Protein AF-A0A942NZF0-F1 (afdb_monomer)

Foldseek 3Di:
DVVVVVVVVVVVVLVVVVVLVVLVCVFCVPPQAADWDADPAQRIWGDNDPQAIEREHEDEQEQDDDPPPPPPDLDAREDDLVSVQVVQQVVLVCLVVNCVVPHPFYEYEYEYDYPDPRYHYDYDPCQQVDAHDNSRHPWYWYQDPPVSHIHTHDHD

Nearest PDB structures (foldseek):
  8em1-assembly1_A  TM=4.429E-01  e=8.516E-01  Kinneretia aquatilis
  8em1-assembly1_B  TM=4.506E-01  e=2.828E+00  Kinneretia aquatilis

pLDDT: mean 84.76, std 13.8, range [47.09, 97.56]

Radius of gyration: 16.63 Å; Cα contacts (8 Å, |Δi|>4): 238; chains: 1; bounding box: 39×48×47 Å

Solvent-accessible surface area (backbone atoms only — not comparable to full-atom values): 8964 Å² total; per-residue (Å²): 117,70,68,61,53,54,54,50,53,52,52,50,49,52,50,51,52,49,52,51,50,52,50,47,56,72,58,37,81,85,58,79,68,52,56,76,45,80,43,95,50,31,47,29,35,35,37,59,52,99,84,42,30,37,25,38,33,76,45,79,46,65,58,76,82,74,65,89,88,60,81,86,56,87,50,64,43,67,66,48,72,66,62,54,42,52,54,35,51,66,51,29,79,46,46,72,58,36,46,73,72,60,46,74,39,39,32,39,38,39,33,53,44,54,82,46,99,66,48,44,79,41,73,57,94,60,55,48,72,42,77,40,75,57,48,90,34,80,41,44,34,41,36,33,69,86,80,71,45,61,41,64,49,38,78,102

Secondary structure (DSSP, 8-state):
-HHHHHHHHHHHHHHHHHHHHHHHHHH-TTSPP-EEEE-SSSSEEEE-SSS-EEEEEEEEEE-PPPPGGGTTS--EEE--HHHHHHHHHHHHTTHHHHGGG--SEEEEEEEEE-SSTT-EEE--TTGGG--B--TT-SEEEEEETTTTEEEEEPB-

Mean predicted aligned error: 6.92 Å

Structure (mmCIF, N/CA/C/O backbone):
data_AF-A0A942NZF0-F1
#
_entry.id   AF-A0A942NZF0-F1
#
loop_
_atom_site.group_PDB
_atom_site.id
_atom_site.type_symbol
_atom_site.label_atom_id
_atom_site.label_alt_id
_atom_site.label_comp_id
_atom_site.label_asym_id
_atom_site.label_entity_id
_atom_site.label_seq_id
_atom_site.pdbx_PDB_ins_code
_atom_site.Cartn_x
_atom_site.Cartn_y
_atom_site.Cartn_z
_atom_site.occupancy
_atom_site.B_iso_or_equiv
_atom_site.auth_seq_id
_atom_site.auth_comp_id
_atom_site.auth_asym_id
_atom_site.auth_atom_id
_atom_site.pdbx_PDB_model_num
ATOM 1 N N . MET A 1 1 ? -3.465 34.510 -7.251 1.00 62.28 1 MET A N 1
ATOM 2 C CA . MET A 1 1 ? -3.028 33.482 -8.223 1.00 62.28 1 MET A CA 1
ATOM 3 C C . MET A 1 1 ? -2.432 32.238 -7.555 1.00 62.28 1 MET A C 1
ATOM 5 O O . MET A 1 1 ? -2.931 31.162 -7.834 1.00 62.28 1 MET A O 1
ATOM 9 N N . ALA A 1 2 ? -1.466 32.339 -6.629 1.00 66.12 2 ALA A N 1
ATOM 10 C CA . ALA A 1 2 ? -0.847 31.154 -5.999 1.00 66.12 2 ALA A CA 1
ATOM 11 C C . ALA A 1 2 ? -1.806 30.265 -5.167 1.00 66.12 2 ALA A C 1
ATOM 13 O O . ALA A 1 2 ? -1.732 29.046 -5.251 1.00 66.12 2 ALA A O 1
ATOM 14 N N . ILE A 1 3 ? -2.741 30.854 -4.409 1.00 70.56 3 ILE A N 1
ATOM 15 C CA . ILE A 1 3 ? -3.670 30.105 -3.530 1.00 70.56 3 ILE A CA 1
ATOM 16 C C . ILE A 1 3 ? -4.578 29.148 -4.322 1.00 70.56 3 ILE A C 1
ATOM 18 O O . ILE A 1 3 ? -4.786 28.010 -3.914 1.00 70.56 3 ILE A O 1
ATOM 22 N N . ILE A 1 4 ? -5.077 29.588 -5.481 1.00 74.81 4 ILE A N 1
ATOM 23 C CA . ILE A 1 4 ? -5.955 28.777 -6.340 1.00 74.81 4 ILE A CA 1
ATOM 24 C C . ILE A 1 4 ? -5.185 27.577 -6.907 1.00 74.81 4 ILE A C 1
ATOM 26 O O . ILE A 1 4 ? -5.712 26.471 -6.948 1.00 74.81 4 ILE A O 1
ATOM 30 N N . TYR A 1 5 ? -3.922 27.781 -7.291 1.00 66.62 5 TYR A N 1
ATOM 31 C CA . TYR A 1 5 ? -3.073 26.721 -7.828 1.00 66.62 5 TYR A CA 1
ATOM 32 C C . TYR A 1 5 ? -2.777 25.629 -6.789 1.00 66.62 5 TYR A C 1
ATOM 34 O O . TYR A 1 5 ? -2.944 24.449 -7.085 1.00 66.62 5 TYR A O 1
ATOM 42 N N . TYR A 1 6 ? -2.419 26.006 -5.555 1.00 70.44 6 TYR A N 1
ATOM 43 C CA . TYR A 1 6 ? -2.203 25.032 -4.478 1.00 70.44 6 TYR A CA 1
ATOM 44 C C . TYR A 1 6 ? -3.472 24.241 -4.143 1.00 70.44 6 TYR A C 1
ATOM 46 O O . TYR A 1 6 ? -3.416 23.018 -4.053 1.00 70.44 6 TYR A O 1
ATOM 54 N N . SER A 1 7 ? -4.622 24.916 -4.040 1.00 76.31 7 SER A N 1
ATOM 55 C CA . SER A 1 7 ? -5.910 24.258 -3.785 1.00 76.31 7 SER A CA 1
ATOM 56 C C . SER A 1 7 ? -6.296 23.273 -4.898 1.00 76.31 7 SER A C 1
ATOM 58 O O . SER A 1 7 ? -6.805 22.186 -4.613 1.00 76.31 7 SER A O 1
ATOM 60 N N . LEU A 1 8 ? -6.015 23.612 -6.161 1.00 78.38 8 LEU A N 1
ATOM 61 C CA . LEU A 1 8 ? -6.260 22.730 -7.301 1.00 78.38 8 LEU A CA 1
ATOM 62 C C . LEU A 1 8 ? -5.366 21.482 -7.259 1.00 78.38 8 LEU A C 1
ATOM 64 O O . LEU A 1 8 ? -5.867 20.371 -7.426 1.00 78.38 8 LEU A O 1
ATOM 68 N N . LEU A 1 9 ? -4.067 21.653 -6.993 1.00 75.62 9 LEU A N 1
ATOM 69 C CA . LEU A 1 9 ? -3.120 20.539 -6.885 1.00 75.62 9 LEU A CA 1
ATOM 70 C C . LEU A 1 9 ? -3.455 19.596 -5.726 1.00 75.62 9 LEU A C 1
ATOM 72 O O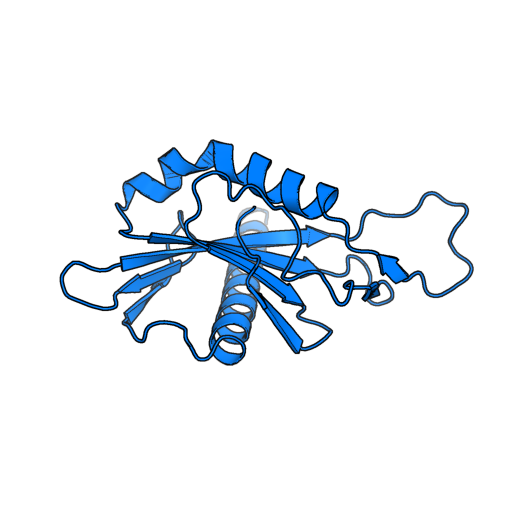 . LEU A 1 9 ? -3.377 18.379 -5.874 1.00 75.62 9 LEU A O 1
ATOM 76 N N . GLU A 1 10 ? -3.852 20.142 -4.579 1.00 78.12 10 GLU A N 1
ATOM 77 C CA . GLU A 1 10 ? -4.249 19.349 -3.414 1.00 78.12 10 GLU A CA 1
ATOM 78 C C . GLU A 1 10 ? -5.540 18.563 -3.682 1.00 78.12 10 GLU A C 1
ATOM 80 O O . GLU A 1 10 ? -5.636 17.379 -3.358 1.00 78.12 10 GLU A O 1
ATOM 85 N N . THR A 1 11 ? -6.500 19.182 -4.373 1.00 81.94 11 THR A N 1
ATOM 86 C CA . THR A 1 11 ? -7.723 18.503 -4.824 1.00 81.94 11 THR A CA 1
ATOM 87 C C . THR A 1 11 ? -7.398 17.360 -5.783 1.00 81.94 11 THR A C 1
ATOM 89 O O . THR A 1 11 ? -7.922 16.258 -5.627 1.00 81.94 11 THR A O 1
ATOM 92 N N . GLN A 1 12 ? -6.506 17.592 -6.751 1.00 83.38 12 GLN A N 1
ATOM 93 C CA . GLN A 1 12 ? -6.081 16.561 -7.692 1.00 83.38 12 GLN A CA 1
ATOM 94 C C . GLN A 1 12 ? -5.398 15.395 -6.969 1.00 83.38 12 GLN A C 1
ATOM 96 O O . GLN A 1 12 ? -5.758 14.241 -7.194 1.00 83.38 12 GLN A O 1
ATOM 101 N N . LYS A 1 13 ? -4.485 15.689 -6.040 1.00 83.06 13 LYS A N 1
ATOM 102 C CA . LYS A 1 13 ? -3.822 14.674 -5.220 1.00 83.06 13 LYS A CA 1
ATOM 103 C C . LYS A 1 13 ? -4.837 13.812 -4.458 1.00 83.06 13 LYS A C 1
ATOM 105 O O . LYS A 1 13 ? -4.772 12.589 -4.547 1.00 83.06 13 LYS A O 1
ATOM 110 N N . HIS A 1 14 ? -5.804 14.425 -3.770 1.00 86.75 14 HIS A N 1
ATOM 111 C CA . HIS A 1 14 ? -6.835 13.685 -3.034 1.00 86.75 14 HIS A CA 1
ATOM 112 C C . HIS A 1 14 ? -7.712 12.816 -3.947 1.00 86.75 14 HIS A C 1
ATOM 114 O O . HIS A 1 14 ? -8.081 11.704 -3.565 1.00 86.75 14 HIS A O 1
ATOM 120 N N . LEU A 1 15 ? -8.039 13.293 -5.153 1.00 88.81 15 LEU A N 1
ATOM 121 C CA . LEU A 1 15 ? -8.786 12.509 -6.140 1.00 88.81 15 LEU A CA 1
ATOM 122 C C . LEU A 1 15 ? -7.995 11.280 -6.596 1.00 88.81 15 LEU A C 1
ATOM 124 O O . LEU A 1 15 ? -8.551 10.185 -6.674 1.00 88.81 15 LEU A O 1
ATOM 128 N N . GLU A 1 16 ? -6.702 11.441 -6.865 1.00 89.44 16 GLU A N 1
ATOM 129 C CA . GLU A 1 16 ? -5.846 10.334 -7.284 1.00 89.44 16 GLU A CA 1
ATOM 130 C C . GLU A 1 16 ? -5.617 9.317 -6.157 1.00 89.44 16 GLU A C 1
ATOM 132 O O . GLU A 1 16 ? -5.685 8.111 -6.397 1.00 89.44 16 GLU A O 1
ATOM 137 N N . GLU A 1 17 ? -5.406 9.777 -4.920 1.00 91.38 17 GLU A N 1
ATOM 138 C CA . GLU A 1 17 ? -5.311 8.915 -3.735 1.00 91.38 17 GLU A CA 1
ATOM 139 C C . GLU A 1 17 ? -6.599 8.125 -3.521 1.00 91.38 17 GLU A C 1
ATOM 141 O O . GLU A 1 17 ? -6.558 6.913 -3.298 1.00 91.38 17 GLU A O 1
ATOM 146 N N . LYS A 1 18 ? -7.757 8.781 -3.660 1.00 94.12 18 LYS A N 1
ATOM 147 C CA . LYS A 1 18 ? -9.055 8.114 -3.567 1.00 94.12 18 LYS A CA 1
ATOM 148 C C . LYS A 1 18 ? -9.232 7.071 -4.666 1.00 94.12 18 LYS A C 1
ATOM 150 O O . LYS A 1 18 ? -9.663 5.959 -4.370 1.00 94.12 18 LYS A O 1
ATOM 155 N N . ALA A 1 19 ? -8.869 7.392 -5.906 1.00 93.88 19 ALA A N 1
ATOM 156 C CA . ALA A 1 19 ? -8.948 6.459 -7.026 1.00 93.88 19 ALA A CA 1
ATOM 157 C C . ALA A 1 19 ? -8.028 5.242 -6.829 1.00 93.88 19 ALA A C 1
ATOM 159 O O . ALA A 1 19 ? -8.442 4.103 -7.062 1.00 93.88 19 ALA A O 1
ATOM 160 N N . ALA A 1 20 ? -6.798 5.458 -6.354 1.00 94.25 20 ALA A N 1
ATOM 161 C CA . ALA A 1 20 ? -5.871 4.379 -6.031 1.00 94.25 20 ALA A CA 1
ATOM 162 C C . ALA A 1 20 ? -6.395 3.508 -4.881 1.00 94.25 20 ALA A C 1
ATOM 164 O O . ALA A 1 20 ? -6.359 2.280 -4.968 1.00 94.25 20 ALA A O 1
ATOM 165 N N . PHE A 1 21 ? -6.938 4.129 -3.833 1.00 96.19 21 PHE A N 1
ATOM 166 C CA . PHE A 1 21 ? -7.541 3.423 -2.710 1.00 96.19 21 PHE A CA 1
ATOM 167 C C . PHE A 1 21 ? -8.758 2.586 -3.131 1.00 96.19 21 PHE A C 1
ATOM 169 O O . PHE A 1 21 ? -8.870 1.421 -2.749 1.00 96.19 21 PHE A O 1
ATOM 176 N N . ASP A 1 22 ? -9.641 3.130 -3.967 1.00 95.50 22 ASP A N 1
ATOM 177 C CA . ASP A 1 22 ? -10.798 2.397 -4.492 1.00 95.50 22 ASP A CA 1
ATOM 178 C C . ASP A 1 22 ? -10.361 1.207 -5.341 1.00 95.50 22 ASP A C 1
ATOM 180 O O . ASP A 1 22 ? -10.913 0.109 -5.231 1.00 95.50 22 ASP A O 1
ATOM 184 N N . ARG A 1 23 ? -9.308 1.395 -6.143 1.00 95.94 23 ARG A N 1
ATOM 185 C CA . ARG A 1 23 ? -8.721 0.316 -6.931 1.00 95.94 23 ARG A CA 1
ATOM 186 C C . ARG A 1 23 ? -8.111 -0.768 -6.050 1.00 95.94 23 ARG A C 1
ATOM 188 O O . ARG A 1 23 ? -8.300 -1.947 -6.337 1.00 95.94 23 ARG A O 1
ATOM 195 N N . PHE A 1 24 ? -7.425 -0.389 -4.975 1.00 96.62 24 PHE A N 1
ATOM 196 C CA . PHE A 1 24 ? -6.930 -1.328 -3.972 1.00 96.62 24 PHE A CA 1
ATOM 197 C C . PHE A 1 24 ? -8.077 -2.129 -3.341 1.00 96.62 24 PHE A C 1
ATOM 199 O O . PHE A 1 24 ? -8.015 -3.357 -3.328 1.00 96.62 24 PHE A O 1
ATOM 206 N N . CYS A 1 25 ? -9.154 -1.465 -2.908 1.00 95.00 25 CYS A N 1
ATOM 207 C CA . CYS A 1 25 ? -10.326 -2.132 -2.332 1.00 95.00 25 CYS A CA 1
ATOM 208 C C . CYS A 1 25 ? -10.966 -3.133 -3.304 1.00 95.00 25 CYS A C 1
ATOM 210 O O . CYS A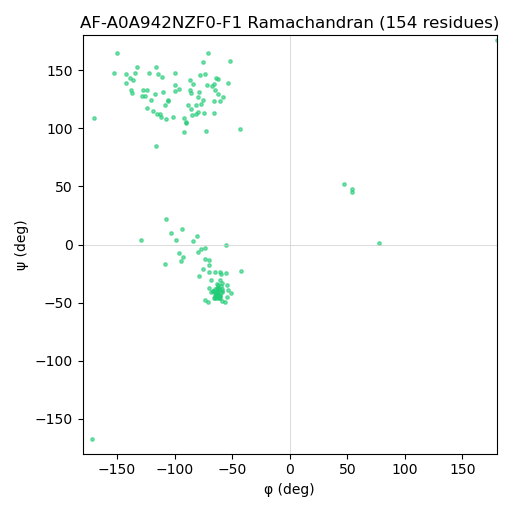 1 25 ? -11.369 -4.217 -2.894 1.00 95.00 25 CYS A O 1
ATOM 212 N N . ALA A 1 26 ? -11.040 -2.790 -4.593 1.00 95.06 26 ALA A N 1
ATOM 213 C CA . ALA A 1 26 ? -11.580 -3.677 -5.621 1.00 95.06 26 ALA A CA 1
A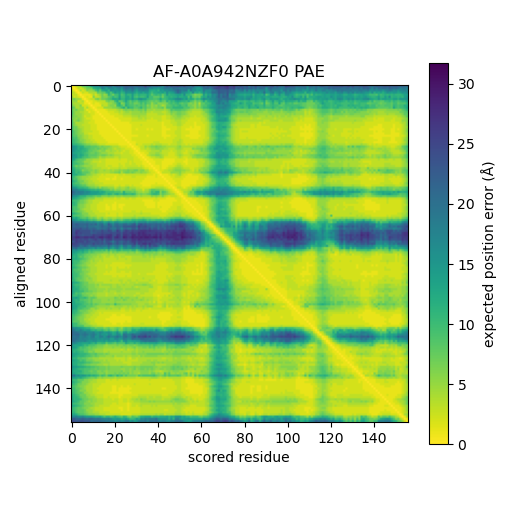TOM 214 C C . ALA A 1 26 ? -10.686 -4.902 -5.892 1.00 95.06 26 ALA A C 1
ATOM 216 O O . ALA A 1 26 ? -11.188 -5.962 -6.261 1.00 95.06 26 ALA A O 1
ATOM 217 N N . LEU A 1 27 ? -9.368 -4.760 -5.726 1.00 95.25 27 LEU A N 1
ATOM 218 C CA . LEU A 1 27 ? -8.380 -5.801 -6.025 1.00 95.25 27 LEU A CA 1
ATOM 219 C C . LEU A 1 27 ? -7.987 -6.668 -4.828 1.00 95.25 27 LEU A C 1
ATOM 221 O O . LEU A 1 27 ? -7.371 -7.717 -5.022 1.00 95.25 27 LEU A O 1
ATOM 225 N N . PHE A 1 28 ? -8.325 -6.255 -3.609 1.00 94.31 28 PHE A N 1
ATOM 226 C CA . PHE A 1 28 ? -8.066 -7.013 -2.391 1.00 94.31 28 PHE A CA 1
ATOM 227 C C . PHE A 1 28 ? -9.394 -7.417 -1.723 1.00 94.31 28 PHE A C 1
ATOM 229 O O . PHE A 1 28 ? -9.870 -6.721 -0.826 1.00 94.31 28 PHE A O 1
ATOM 236 N N . PRO A 1 29 ? -10.017 -8.536 -2.146 1.00 86.69 29 PRO A N 1
ATOM 237 C CA . PRO A 1 29 ? -11.356 -8.929 -1.691 1.00 86.69 29 PRO A CA 1
ATOM 238 C C . PRO A 1 29 ? -11.428 -9.253 -0.192 1.00 86.69 29 PRO A C 1
ATOM 240 O O . PRO A 1 29 ? -12.491 -9.120 0.412 1.00 86.69 29 PRO A O 1
ATOM 243 N N . ASP A 1 30 ? -10.296 -9.616 0.416 1.00 89.56 30 ASP A N 1
ATOM 244 C CA . ASP A 1 30 ? -10.182 -9.902 1.850 1.00 89.56 30 ASP A CA 1
ATOM 245 C C . ASP A 1 30 ? -10.058 -8.630 2.708 1.00 89.56 30 ASP A C 1
ATOM 247 O O . ASP A 1 30 ? -9.800 -8.708 3.914 1.00 89.56 30 ASP A O 1
ATOM 251 N N . LEU A 1 31 ? -10.222 -7.441 2.112 1.00 89.62 31 LEU A N 1
ATOM 252 C CA . LEU A 1 31 ? -10.257 -6.185 2.848 1.00 89.62 31 LEU A CA 1
ATOM 253 C C . LEU A 1 31 ? -11.424 -6.202 3.853 1.00 89.62 31 LEU A C 1
ATOM 255 O O . LEU A 1 31 ? -12.584 -6.366 3.459 1.00 89.62 31 LEU A O 1
ATOM 259 N N . PRO A 1 32 ? -11.163 -5.987 5.153 1.00 90.62 32 PRO A N 1
ATOM 260 C CA . PRO A 1 32 ? -12.219 -5.952 6.149 1.00 90.62 32 PRO A CA 1
ATOM 261 C C . PRO A 1 32 ? -13.270 -4.883 5.835 1.00 90.62 32 PRO A C 1
ATOM 263 O O . PRO A 1 32 ? -12.955 -3.705 5.663 1.00 90.62 32 PRO A O 1
ATOM 266 N N . LYS A 1 33 ? -14.542 -5.293 5.800 1.00 89.62 33 LYS A N 1
ATOM 267 C CA . LYS A 1 33 ? -15.665 -4.375 5.585 1.00 89.62 33 LYS A CA 1
ATOM 268 C C . LYS A 1 33 ? -15.782 -3.412 6.765 1.00 89.62 33 LYS A C 1
ATOM 270 O O . LYS A 1 33 ? -15.666 -3.809 7.924 1.00 89.62 33 LYS A O 1
ATOM 275 N N . GLY A 1 34 ? -16.044 -2.144 6.476 1.00 91.81 34 GLY A N 1
ATOM 276 C CA . GLY A 1 34 ? -16.127 -1.125 7.510 1.00 91.81 34 GLY A CA 1
ATOM 277 C C . GLY A 1 34 ? -16.431 0.260 6.964 1.00 91.81 34 GLY A C 1
ATOM 278 O O . GLY A 1 34 ? -16.496 0.472 5.754 1.00 91.81 34 GLY A O 1
ATOM 279 N N . LYS A 1 35 ? -16.608 1.219 7.877 1.00 94.50 35 LYS A N 1
ATOM 280 C CA . LYS A 1 35 ? -16.741 2.630 7.500 1.00 94.50 35 LYS A CA 1
ATOM 281 C C . LYS A 1 35 ? -15.365 3.175 7.134 1.00 94.50 35 LYS A C 1
ATOM 283 O O . LYS A 1 35 ? -14.457 3.122 7.962 1.00 94.50 35 LYS A O 1
ATOM 288 N N . ILE A 1 36 ? -15.251 3.727 5.933 1.00 95.31 36 ILE A N 1
ATOM 289 C CA . ILE A 1 36 ? -14.022 4.328 5.414 1.00 95.31 36 ILE A CA 1
ATOM 290 C C . ILE A 1 36 ? -14.072 5.839 5.647 1.00 95.31 36 ILE A C 1
ATOM 292 O O . ILE A 1 36 ? -15.089 6.480 5.378 1.00 95.31 36 ILE A O 1
ATOM 296 N N . THR A 1 37 ? -12.985 6.409 6.156 1.00 94.88 37 THR A N 1
ATOM 297 C CA . THR A 1 37 ? -12.808 7.858 6.320 1.00 94.88 37 THR A CA 1
ATOM 298 C C . THR A 1 37 ? -11.400 8.254 5.901 1.00 94.88 37 THR A C 1
ATOM 300 O O . THR A 1 37 ? -10.448 7.620 6.348 1.00 94.88 37 THR A O 1
ATOM 303 N N . GLN A 1 38 ? -11.265 9.303 5.091 1.00 93.69 38 GLN A N 1
ATOM 304 C CA . GLN A 1 38 ? -9.966 9.896 4.767 1.00 93.69 38 GLN A CA 1
ATOM 305 C C . GLN A 1 38 ? -9.433 10.681 5.975 1.00 93.69 38 GLN A C 1
ATOM 307 O O . GLN A 1 38 ? -10.215 11.240 6.753 1.00 93.69 38 GLN A O 1
ATOM 312 N N . SER A 1 39 ? -8.118 10.700 6.168 1.00 91.44 39 SER A N 1
ATOM 313 C CA . SER A 1 39 ? -7.469 11.515 7.193 1.00 91.44 39 SER A CA 1
ATOM 314 C C . SER A 1 39 ? -6.062 11.924 6.766 1.00 91.44 39 SER A C 1
ATOM 316 O O . SER A 1 39 ? -5.517 11.358 5.836 1.00 91.44 39 SER A O 1
ATOM 318 N N . GLU A 1 40 ? -5.463 12.906 7.435 1.00 86.81 40 GLU A N 1
ATOM 319 C CA . GLU A 1 40 ? -4.124 13.397 7.060 1.00 86.81 40 GLU A CA 1
ATOM 320 C C . GLU A 1 40 ? -2.991 12.398 7.345 1.00 86.81 40 GLU A C 1
ATOM 322 O O . GLU A 1 40 ? -1.896 12.529 6.810 1.00 86.81 40 GLU A O 1
ATOM 327 N N . SER A 1 41 ? -3.201 11.471 8.285 1.00 89.12 41 SER A N 1
ATOM 328 C CA . SER A 1 41 ? -2.174 10.528 8.731 1.00 89.12 41 SER A CA 1
ATOM 329 C C . SER A 1 41 ? -2.812 9.460 9.631 1.00 89.12 41 SER A C 1
ATOM 331 O O . SER A 1 41 ? -3.203 9.781 10.764 1.00 89.12 41 SER A O 1
ATOM 333 N N . PRO A 1 42 ? -2.938 8.201 9.175 1.00 94.06 42 PRO A N 1
ATOM 334 C CA . PRO A 1 42 ? -2.689 7.723 7.803 1.00 94.06 42 PRO A CA 1
ATOM 335 C C . PRO A 1 42 ? -3.763 8.205 6.805 1.00 94.06 42 PRO A C 1
ATOM 337 O O . PRO A 1 42 ? -4.833 8.644 7.232 1.00 94.06 42 PRO A O 1
ATOM 340 N N . ASP A 1 43 ? -3.503 8.103 5.499 1.00 94.75 43 ASP A N 1
ATOM 341 C CA . ASP A 1 43 ? -4.380 8.643 4.437 1.00 94.75 43 ASP A CA 1
ATOM 342 C C . ASP A 1 43 ? -5.843 8.174 4.537 1.00 94.75 43 ASP A C 1
ATOM 344 O O . ASP A 1 43 ? -6.782 8.951 4.351 1.00 94.75 43 ASP A O 1
ATOM 348 N N . PHE A 1 44 ? -6.065 6.904 4.889 1.00 96.56 44 PHE A N 1
ATOM 349 C CA . PHE A 1 44 ? -7.403 6.355 5.108 1.00 96.56 44 PHE A CA 1
ATOM 350 C C . PHE A 1 44 ? -7.494 5.553 6.401 1.00 96.56 44 PHE A C 1
ATOM 352 O O . PHE A 1 44 ? -6.538 4.946 6.878 1.00 96.56 44 PHE A O 1
ATOM 359 N N . MET A 1 45 ? -8.700 5.513 6.957 1.00 96.06 45 MET A N 1
ATOM 360 C CA . MET A 1 45 ? -9.044 4.750 8.148 1.00 96.06 45 MET A CA 1
ATOM 361 C C . MET A 1 45 ? -10.278 3.899 7.859 1.00 96.06 45 MET A C 1
ATOM 363 O O . MET A 1 45 ? -11.306 4.417 7.421 1.00 96.06 45 MET A O 1
ATOM 367 N N . ILE A 1 46 ? -10.190 2.599 8.135 1.00 95.75 46 ILE A N 1
ATOM 368 C CA . ILE A 1 46 ? -11.281 1.635 7.972 1.00 95.75 46 ILE A CA 1
ATOM 369 C C . ILE A 1 46 ? -11.717 1.161 9.354 1.00 95.75 46 ILE A C 1
ATOM 371 O O . ILE A 1 46 ? -11.000 0.430 10.036 1.00 95.75 46 ILE A O 1
ATOM 375 N N . LYS A 1 47 ? -12.912 1.567 9.781 1.00 95.12 47 LYS A N 1
ATOM 376 C CA . LYS A 1 47 ? -13.506 1.133 11.048 1.00 95.12 47 LYS A CA 1
ATOM 377 C C . LYS A 1 47 ? -14.328 -0.134 10.835 1.00 95.12 47 LYS A C 1
ATOM 379 O O . LYS A 1 47 ? -15.444 -0.066 10.320 1.00 95.12 47 LYS A O 1
ATOM 384 N N . THR A 1 48 ? -13.785 -1.268 11.263 1.00 92.19 48 THR A N 1
ATOM 385 C CA . THR A 1 48 ? -14.367 -2.613 11.091 1.00 92.19 48 THR A CA 1
ATOM 386 C C . THR A 1 48 ? -15.229 -3.041 12.286 1.00 92.19 48 THR A C 1
ATOM 388 O O . THR A 1 48 ? -15.971 -4.015 12.213 1.00 92.19 48 THR A O 1
ATOM 391 N N . GLY A 1 49 ? -15.177 -2.296 13.399 1.00 86.69 49 GLY A N 1
ATOM 392 C CA . GLY A 1 49 ? -15.991 -2.538 14.592 1.00 86.69 49 GLY A CA 1
ATOM 393 C C . GLY A 1 49 ? -15.879 -1.423 15.637 1.00 86.69 49 GLY A C 1
ATOM 394 O O . GLY A 1 49 ? -15.352 -0.343 15.369 1.00 86.69 49 GLY A O 1
ATOM 395 N N . LYS A 1 50 ? -16.364 -1.664 16.866 1.00 79.06 50 LYS A N 1
ATOM 396 C CA . LYS A 1 50 ? -16.354 -0.646 17.944 1.00 79.06 50 LYS A CA 1
ATOM 397 C C . LYS A 1 50 ? -14.942 -0.206 18.359 1.00 79.06 50 LYS A C 1
ATOM 399 O O . LYS A 1 50 ? -14.769 0.959 18.703 1.00 79.06 50 LYS A O 1
ATOM 404 N N . LYS A 1 51 ? -13.958 -1.114 18.314 1.00 79.88 51 LYS A N 1
ATOM 405 C CA . LYS A 1 51 ? -12.560 -0.875 18.731 1.00 79.88 51 LYS A CA 1
ATOM 406 C C . LYS A 1 51 ? -11.511 -1.290 17.691 1.00 79.88 51 LYS A C 1
ATOM 408 O O . LYS A 1 51 ? -10.326 -1.216 17.980 1.00 79.88 51 LYS A O 1
ATOM 413 N N . SER A 1 52 ? -11.934 -1.745 16.512 1.00 90.94 52 SER A N 1
ATOM 414 C CA . SER A 1 52 ? -11.012 -2.176 15.460 1.00 90.94 52 SER A CA 1
ATOM 415 C C . SER A 1 52 ? -11.014 -1.153 14.333 1.00 90.94 52 SER A C 1
ATOM 417 O O . SER A 1 52 ? -12.064 -0.827 13.766 1.00 90.94 52 SER A O 1
ATOM 419 N N . VAL A 1 53 ? -9.832 -0.595 14.089 1.00 95.19 53 VAL A N 1
ATOM 420 C CA . VAL A 1 53 ? -9.581 0.405 13.058 1.00 95.19 53 VAL A CA 1
ATOM 421 C C . VAL A 1 53 ? -8.278 0.052 12.364 1.00 95.19 53 VAL A C 1
ATOM 423 O O . VAL A 1 53 ? -7.270 -0.181 13.032 1.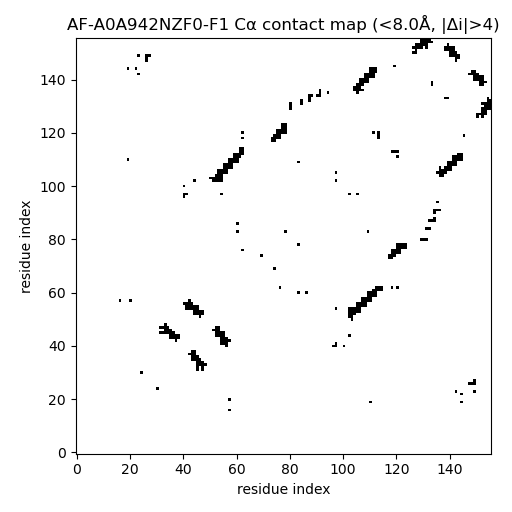00 95.19 53 VAL A O 1
ATOM 426 N N . ILE A 1 54 ? -8.316 0.027 11.039 1.00 96.56 54 ILE A N 1
ATOM 427 C CA . ILE A 1 54 ? -7.156 -0.198 10.184 1.00 96.56 54 ILE A CA 1
ATOM 428 C C . ILE A 1 54 ? -6.779 1.143 9.569 1.00 96.56 54 ILE A C 1
ATOM 430 O O . ILE A 1 54 ? -7.620 1.793 8.949 1.00 96.56 54 ILE A O 1
ATOM 434 N N . GLY A 1 55 ? -5.535 1.557 9.762 1.00 96.75 55 GLY A N 1
ATOM 435 C CA . GLY A 1 55 ? -4.937 2.678 9.058 1.00 96.75 55 GLY A CA 1
ATOM 436 C C . GLY A 1 55 ? -4.340 2.215 7.738 1.00 96.75 55 GLY A C 1
ATOM 437 O O . GLY A 1 55 ? -3.634 1.213 7.721 1.00 96.75 55 GLY A O 1
ATOM 438 N N . ILE A 1 56 ? -4.614 2.927 6.653 1.00 97.38 56 ILE A N 1
ATOM 439 C CA . ILE A 1 56 ? -4.066 2.663 5.323 1.00 97.38 56 ILE A CA 1
ATOM 440 C C . ILE A 1 56 ? -3.266 3.891 4.905 1.00 97.38 56 ILE A C 1
ATOM 442 O O . ILE A 1 56 ? -3.830 4.968 4.732 1.00 97.38 56 ILE A O 1
ATOM 446 N N . GLU A 1 57 ? -1.962 3.712 4.757 1.00 97.06 57 GLU A N 1
ATOM 447 C CA . GLU A 1 57 ? -1.050 4.713 4.211 1.00 97.06 57 GLU A CA 1
ATOM 448 C C . GLU A 1 57 ? -0.776 4.384 2.741 1.00 97.06 57 GLU A C 1
ATOM 450 O O . GLU A 1 57 ? -0.448 3.240 2.407 1.00 97.06 57 GLU A O 1
ATOM 455 N N . LEU A 1 58 ? -0.884 5.377 1.864 1.00 96.12 58 LEU A N 1
ATOM 456 C CA . LEU A 1 58 ? -0.534 5.268 0.458 1.00 96.12 58 LEU A CA 1
ATOM 457 C C . LEU A 1 58 ? 0.850 5.875 0.205 1.00 96.12 58 LEU A C 1
ATOM 459 O O . LEU A 1 58 ? 1.310 6.834 0.829 1.00 96.12 58 LEU A O 1
ATOM 463 N N . THR A 1 59 ? 1.564 5.303 -0.756 1.00 94.50 59 THR A N 1
ATOM 464 C CA . THR A 1 59 ? 2.818 5.879 -1.235 1.00 94.50 59 THR A CA 1
ATOM 465 C C . THR A 1 59 ? 3.067 5.488 -2.672 1.00 94.50 59 THR A C 1
ATOM 467 O O . THR A 1 59 ? 2.709 4.391 -3.081 1.00 94.50 59 THR A O 1
ATOM 470 N N . ARG A 1 60 ? 3.702 6.364 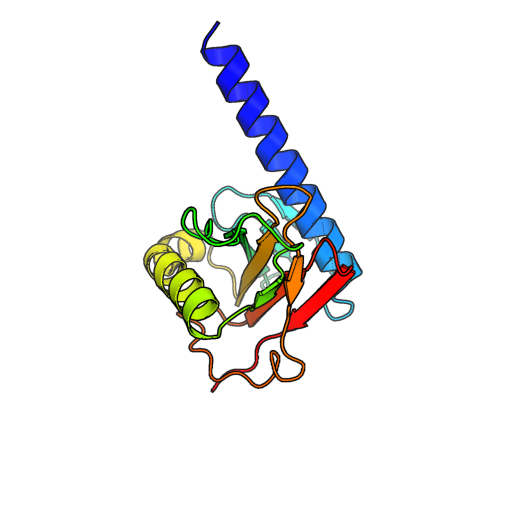-3.444 1.00 91.38 60 ARG A N 1
ATOM 471 C CA . ARG A 1 60 ? 4.028 6.104 -4.849 1.00 91.38 60 ARG A CA 1
ATOM 472 C C . ARG A 1 60 ? 5.486 5.679 -4.975 1.00 91.38 60 ARG A C 1
ATOM 474 O O . ARG A 1 60 ? 6.358 6.253 -4.324 1.00 91.38 60 ARG A O 1
ATOM 481 N N . LEU A 1 61 ? 5.734 4.668 -5.799 1.00 89.75 61 LEU A N 1
ATOM 482 C CA . LEU A 1 61 ? 7.061 4.274 -6.251 1.00 89.75 61 LEU A CA 1
ATOM 483 C C . LEU A 1 61 ? 7.154 4.570 -7.746 1.00 89.75 61 LEU A C 1
ATOM 485 O O . LEU A 1 61 ? 6.490 3.927 -8.562 1.00 89.75 61 LEU A O 1
ATOM 489 N N . PHE A 1 62 ? 7.990 5.548 -8.080 1.00 81.69 62 PHE A N 1
ATOM 490 C CA . PHE A 1 62 ? 8.259 5.951 -9.453 1.00 81.69 62 PHE A CA 1
ATOM 491 C C . PHE A 1 62 ? 9.374 5.099 -10.045 1.00 81.69 62 PHE A C 1
ATOM 493 O O . PHE A 1 62 ? 10.348 4.759 -9.370 1.00 81.69 62 PHE A O 1
ATOM 500 N N . ALA A 1 63 ? 9.230 4.744 -11.318 1.00 69.50 63 ALA A N 1
ATOM 501 C CA . ALA A 1 63 ? 10.329 4.170 -12.073 1.00 69.50 63 ALA A CA 1
ATOM 502 C C . ALA A 1 63 ? 11.411 5.250 -12.216 1.00 69.50 63 ALA A C 1
ATOM 504 O O . ALA A 1 63 ? 11.160 6.271 -12.851 1.00 69.50 63 ALA A O 1
ATOM 505 N N . GLU A 1 64 ? 12.576 5.059 -11.588 1.00 63.44 64 GLU A N 1
ATOM 506 C CA . GLU A 1 64 ? 13.708 5.985 -11.734 1.00 63.44 64 GLU A CA 1
ATOM 507 C C . GLU A 1 64 ? 14.036 6.190 -13.217 1.00 63.44 64 GLU A C 1
ATOM 509 O O . GLU A 1 64 ? 14.044 5.220 -13.983 1.00 63.44 64 GLU A O 1
ATOM 514 N N . GLU A 1 65 ? 14.331 7.428 -13.627 1.00 49.94 65 GLU A N 1
ATOM 515 C CA . GLU A 1 65 ? 14.744 7.689 -15.003 1.00 49.94 65 GLU A CA 1
ATOM 516 C C . GLU A 1 65 ? 16.053 6.950 -15.307 1.00 49.94 65 GLU A C 1
ATOM 518 O O . GLU A 1 65 ? 17.028 7.044 -14.555 1.00 49.94 65 GLU A O 1
ATOM 523 N N . PRO A 1 66 ? 16.126 6.198 -16.413 1.00 47.09 66 PRO A N 1
ATOM 524 C CA . PRO A 1 66 ? 17.402 5.685 -16.853 1.00 47.09 66 PRO A CA 1
ATOM 525 C C . PRO A 1 66 ? 18.242 6.840 -17.407 1.00 47.09 66 PRO A C 1
ATOM 527 O O . PRO A 1 66 ? 17.752 7.646 -18.191 1.00 47.09 66 PRO A O 1
A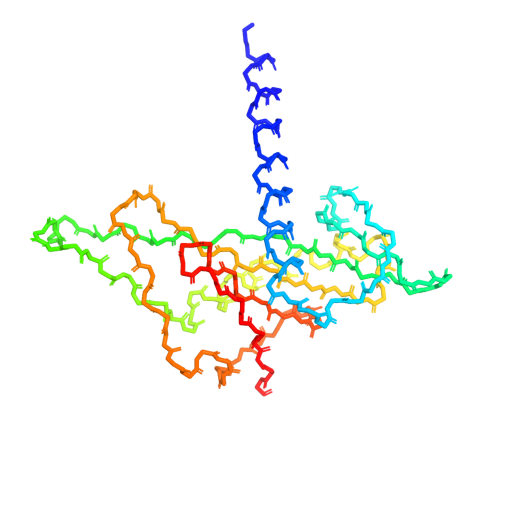TOM 530 N N . GLY A 1 67 ? 19.533 6.879 -17.070 1.00 48.44 67 GLY A N 1
ATOM 531 C CA . GLY A 1 67 ? 20.478 7.771 -17.744 1.00 48.44 67 GLY A CA 1
ATOM 532 C C . GLY A 1 67 ? 20.425 7.635 -19.278 1.00 48.44 67 GLY A C 1
ATOM 533 O O . GLY A 1 67 ? 20.013 6.599 -19.810 1.00 48.44 67 GLY A O 1
ATOM 534 N N . ILE A 1 68 ? 20.888 8.688 -19.965 1.00 48.25 68 ILE A N 1
ATOM 535 C CA . ILE A 1 68 ? 20.752 9.028 -21.404 1.00 48.25 68 ILE A CA 1
ATOM 536 C C . ILE A 1 68 ? 20.942 7.855 -22.399 1.00 48.25 68 ILE A C 1
ATOM 538 O O . ILE A 1 68 ? 20.422 7.882 -23.509 1.00 48.25 68 ILE A O 1
ATOM 542 N N . ILE A 1 69 ? 21.629 6.779 -22.017 1.00 48.47 69 ILE A N 1
ATOM 543 C CA . ILE A 1 69 ? 22.005 5.656 -22.893 1.00 48.47 69 ILE A CA 1
ATOM 544 C C . ILE A 1 69 ? 20.811 4.735 -23.254 1.00 48.47 69 ILE A C 1
ATOM 546 O O . ILE A 1 69 ? 20.916 3.908 -24.154 1.00 48.47 69 ILE A O 1
ATOM 550 N N . ALA A 1 70 ? 19.653 4.853 -22.594 1.00 49.19 70 ALA A N 1
ATOM 551 C CA . ALA A 1 70 ? 18.588 3.844 -22.686 1.00 49.19 70 ALA A CA 1
ATOM 552 C C . ALA A 1 70 ? 17.326 4.223 -23.487 1.00 49.19 70 ALA A C 1
ATOM 554 O O . ALA A 1 70 ? 16.269 3.632 -23.265 1.00 49.19 70 ALA A O 1
ATOM 555 N N . ILE A 1 71 ? 17.418 5.200 -24.388 1.00 51.12 71 ILE A N 1
ATOM 556 C CA . ILE A 1 71 ? 16.259 5.827 -25.051 1.00 51.12 71 ILE A CA 1
ATOM 557 C C . ILE A 1 71 ? 15.694 4.979 -26.222 1.00 51.12 71 ILE A C 1
ATOM 559 O O . ILE A 1 71 ? 14.634 5.288 -26.755 1.00 51.12 71 ILE A O 1
ATOM 563 N N . SER A 1 72 ? 16.331 3.869 -26.621 1.00 49.84 72 SER A N 1
ATOM 564 C CA . SER A 1 72 ? 16.009 3.193 -27.895 1.00 49.84 72 SER A CA 1
ATOM 565 C C . SER A 1 72 ? 15.029 2.006 -27.854 1.00 49.84 72 SER A C 1
ATOM 567 O O . SER A 1 72 ? 14.608 1.559 -28.916 1.00 49.84 72 SER A O 1
ATOM 569 N N . HIS A 1 73 ? 14.594 1.494 -26.698 1.00 50.91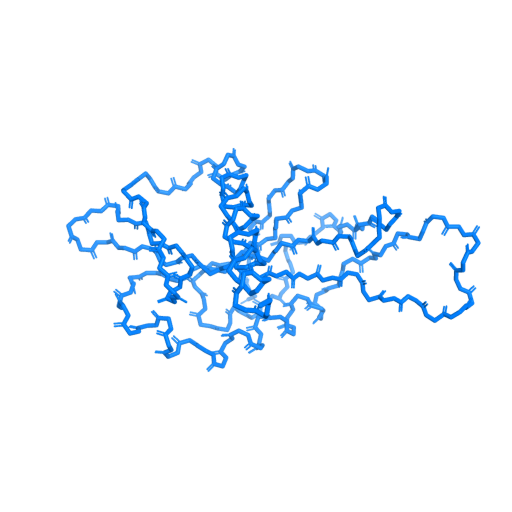 73 HIS A N 1
ATOM 570 C CA . HIS A 1 73 ? 13.578 0.426 -26.624 1.00 50.91 73 HIS A CA 1
ATOM 571 C C . HIS A 1 73 ? 12.648 0.660 -25.432 1.00 50.91 73 HIS A C 1
ATOM 573 O O . HIS A 1 73 ? 13.139 1.011 -24.363 1.00 50.91 73 HIS A O 1
ATOM 579 N N . ALA A 1 74 ? 11.334 0.434 -25.593 1.00 53.06 74 ALA A N 1
ATOM 580 C CA . ALA A 1 74 ? 10.321 0.527 -24.531 1.00 53.06 74 ALA A CA 1
ATOM 581 C C . ALA A 1 74 ? 10.826 -0.130 -23.232 1.00 53.06 74 ALA A C 1
ATOM 583 O O . ALA A 1 74 ? 10.869 -1.361 -23.106 1.00 53.06 74 ALA A O 1
ATOM 584 N N . LYS A 1 75 ? 11.314 0.694 -22.298 1.00 57.66 75 LYS A N 1
ATOM 585 C CA . LYS A 1 75 ? 12.172 0.210 -21.220 1.00 57.66 75 LYS A CA 1
ATOM 586 C C . LYS A 1 75 ? 11.300 -0.307 -20.089 1.00 57.66 75 LYS A C 1
ATOM 588 O O . LYS A 1 75 ? 10.602 0.430 -19.399 1.00 57.66 75 LYS A O 1
ATOM 593 N N . ARG A 1 76 ? 11.338 -1.621 -19.907 1.00 63.59 76 ARG A N 1
ATOM 594 C CA . ARG A 1 76 ? 10.711 -2.297 -18.776 1.00 63.59 76 ARG A CA 1
ATOM 595 C C . ARG A 1 76 ? 11.545 -2.048 -17.519 1.00 63.59 76 ARG A C 1
ATOM 597 O O . ARG A 1 76 ? 12.665 -2.548 -17.420 1.00 63.59 76 ARG A O 1
ATOM 604 N N . HIS A 1 77 ? 11.009 -1.306 -16.553 1.00 75.12 77 HIS A N 1
ATOM 605 C CA . HIS A 1 77 ? 11.655 -1.127 -15.251 1.00 75.12 77 HIS A CA 1
ATOM 606 C C . HIS A 1 77 ? 11.377 -2.355 -14.393 1.00 75.12 77 HIS A C 1
ATOM 608 O O . HIS A 1 77 ? 10.230 -2.648 -14.058 1.00 75.12 77 HIS A O 1
ATOM 614 N N . ARG A 1 78 ? 12.411 -3.135 -14.070 1.00 81.94 78 ARG A N 1
ATOM 615 C CA . ARG A 1 78 ? 12.240 -4.307 -13.208 1.00 81.94 78 ARG A CA 1
ATOM 616 C C . ARG A 1 78 ? 12.116 -3.846 -11.762 1.00 81.94 78 ARG A C 1
ATOM 618 O O . ARG A 1 78 ? 13.044 -3.234 -11.242 1.00 81.94 78 ARG A O 1
ATOM 625 N N . LEU A 1 79 ? 11.000 -4.179 -11.118 1.00 88.12 79 LEU A N 1
ATOM 626 C CA . LEU A 1 79 ? 10.825 -3.921 -9.693 1.00 88.12 79 LEU A CA 1
ATOM 627 C C . LEU A 1 79 ? 11.836 -4.758 -8.900 1.00 88.12 79 LEU A C 1
ATOM 629 O O . LEU A 1 79 ? 11.994 -5.955 -9.159 1.00 88.12 79 LEU A O 1
ATOM 633 N N . THR A 1 80 ? 12.514 -4.136 -7.941 1.00 89.69 80 THR A N 1
ATOM 634 C CA . THR A 1 80 ? 13.496 -4.797 -7.078 1.00 89.69 80 THR A CA 1
ATOM 635 C C . THR A 1 80 ? 13.045 -4.772 -5.623 1.00 89.69 80 THR A C 1
ATOM 637 O O . THR A 1 80 ? 12.354 -3.852 -5.186 1.00 89.69 80 THR A O 1
ATOM 640 N N . VAL A 1 81 ? 13.495 -5.771 -4.859 1.00 90.50 81 VAL A N 1
ATOM 641 C CA . VAL A 1 81 ? 13.305 -5.839 -3.400 1.00 90.50 81 VAL A CA 1
ATOM 642 C C . VAL A 1 81 ? 13.834 -4.567 -2.735 1.00 90.50 81 VAL A C 1
ATOM 644 O O . VAL A 1 81 ? 13.146 -3.969 -1.918 1.00 90.50 81 VAL A O 1
ATOM 647 N N . SER A 1 82 ? 15.027 -4.111 -3.132 1.00 89.62 82 SER A N 1
ATOM 648 C CA . SER A 1 82 ? 15.682 -2.942 -2.538 1.00 89.62 82 SER A CA 1
ATOM 649 C C . SER A 1 82 ? 14.908 -1.640 -2.743 1.00 89.62 82 SER A C 1
ATOM 651 O O . SER A 1 82 ? 14.868 -0.821 -1.832 1.00 89.62 82 SER A O 1
ATOM 653 N N . ALA A 1 83 ? 14.273 -1.442 -3.903 1.00 89.38 83 ALA A N 1
ATOM 654 C CA . ALA A 1 83 ? 13.458 -0.254 -4.152 1.00 89.38 83 ALA A CA 1
ATOM 655 C C . ALA A 1 83 ? 12.235 -0.217 -3.224 1.00 89.38 83 ALA A C 1
ATOM 657 O O . ALA A 1 83 ? 11.961 0.802 -2.596 1.00 89.38 83 ALA A O 1
ATOM 658 N N . VAL A 1 84 ? 11.543 -1.352 -3.083 1.00 92.00 84 VAL A N 1
ATOM 659 C CA . VAL A 1 84 ? 10.394 -1.479 -2.176 1.00 92.00 84 VAL A CA 1
ATOM 660 C C . VAL A 1 84 ? 10.827 -1.312 -0.716 1.00 92.00 84 VAL A C 1
ATOM 662 O O . VAL A 1 84 ? 10.188 -0.574 0.029 1.00 92.00 84 VAL A O 1
ATOM 665 N N . GLN A 1 85 ? 11.940 -1.932 -0.320 1.00 93.69 85 GLN A N 1
ATOM 666 C CA . GLN A 1 85 ? 12.473 -1.853 1.039 1.00 93.69 85 GLN A CA 1
ATOM 667 C C . GLN A 1 85 ? 12.818 -0.409 1.438 1.00 93.69 85 GLN A C 1
ATOM 669 O O . GLN A 1 85 ? 12.409 0.036 2.507 1.00 93.69 85 GLN A O 1
ATOM 674 N N . LYS A 1 86 ? 13.460 0.362 0.548 1.00 92.19 86 LYS A N 1
ATOM 675 C CA . LYS A 1 86 ? 13.745 1.791 0.774 1.00 92.19 86 LYS A CA 1
ATOM 676 C C . LYS A 1 86 ? 12.478 2.616 1.008 1.00 92.19 86 LYS A C 1
ATOM 678 O O . LYS A 1 86 ? 12.463 3.489 1.871 1.00 92.19 86 LYS A O 1
ATOM 683 N N . VAL A 1 87 ? 11.407 2.348 0.254 1.00 93.12 87 VAL A N 1
ATOM 684 C CA . VAL A 1 87 ? 10.116 3.032 0.447 1.00 93.12 87 VAL A CA 1
ATOM 685 C C . VAL A 1 87 ? 9.536 2.718 1.825 1.00 93.12 87 VAL A C 1
ATOM 687 O O . VAL A 1 87 ? 9.065 3.624 2.514 1.00 93.12 87 VAL A O 1
ATOM 690 N N . ILE A 1 88 ? 9.592 1.451 2.239 1.00 94.06 88 ILE A N 1
ATOM 691 C CA . ILE A 1 88 ? 9.105 1.022 3.554 1.00 94.06 88 ILE A CA 1
ATOM 692 C C . ILE A 1 88 ? 9.916 1.686 4.668 1.00 94.06 88 ILE A C 1
ATOM 694 O O . ILE A 1 88 ? 9.325 2.221 5.600 1.00 94.06 88 ILE A O 1
ATOM 698 N N . GLU A 1 89 ? 11.244 1.707 4.562 1.00 93.88 89 GLU A N 1
ATOM 699 C CA . GLU A 1 89 ? 12.136 2.347 5.538 1.00 93.88 89 GLU A CA 1
ATOM 700 C C . GLU A 1 89 ? 11.869 3.846 5.657 1.00 93.88 89 GLU A C 1
ATOM 702 O O . GLU A 1 89 ? 11.685 4.355 6.761 1.00 93.88 89 GLU A O 1
ATOM 707 N N . HIS A 1 90 ? 11.724 4.546 4.532 1.00 92.75 90 HIS A N 1
ATOM 708 C CA . HIS A 1 90 ? 11.406 5.970 4.555 1.00 92.75 90 HIS A CA 1
ATOM 709 C C . HIS A 1 90 ? 10.041 6.255 5.206 1.00 92.75 90 HIS A C 1
ATOM 711 O O . HIS A 1 90 ? 9.847 7.262 5.889 1.00 92.75 90 HIS A O 1
ATOM 717 N N . LYS A 1 91 ? 9.063 5.359 5.026 1.00 93.50 91 LYS A N 1
ATOM 718 C CA . LYS A 1 91 ? 7.754 5.474 5.682 1.00 93.50 91 LYS A CA 1
ATOM 719 C C . LYS A 1 91 ? 7.786 5.021 7.145 1.00 93.50 91 LYS A C 1
ATOM 721 O O . LYS A 1 91 ? 7.014 5.559 7.941 1.00 93.50 91 LYS A O 1
ATOM 726 N N . HIS A 1 92 ? 8.691 4.117 7.522 1.00 93.00 92 HIS A N 1
ATOM 727 C CA . HIS A 1 92 ? 8.882 3.657 8.898 1.00 93.00 92 HIS A CA 1
ATOM 728 C C . HIS A 1 92 ? 9.222 4.814 9.851 1.00 93.00 92 HIS A C 1
ATOM 730 O O . HIS A 1 92 ? 8.694 4.889 10.961 1.00 93.00 92 HIS A O 1
ATOM 736 N N . GLU A 1 93 ? 10.019 5.782 9.395 1.00 92.25 93 GLU A N 1
ATOM 737 C CA . GLU A 1 93 ? 10.380 6.982 10.168 1.00 92.25 93 GLU A CA 1
ATOM 738 C C . GLU A 1 93 ? 9.150 7.773 10.657 1.00 92.25 93 GLU A C 1
ATOM 740 O O . GLU A 1 93 ? 9.194 8.461 11.680 1.00 92.25 93 GLU A O 1
ATOM 745 N N . LYS A 1 94 ? 8.014 7.633 9.961 1.00 92.00 94 LYS A N 1
ATOM 746 C CA . LYS A 1 94 ? 6.752 8.328 10.246 1.00 92.00 94 LYS A CA 1
ATOM 747 C C . LYS A 1 94 ? 5.743 7.485 11.029 1.00 92.00 94 LYS A C 1
ATOM 749 O O . LYS A 1 94 ? 4.661 7.985 11.330 1.00 92.00 94 LYS A O 1
ATOM 754 N N . ILE A 1 95 ? 6.087 6.261 11.445 1.00 91.44 95 ILE A N 1
ATOM 755 C CA . ILE A 1 95 ? 5.182 5.354 12.182 1.00 91.44 95 ILE A CA 1
ATOM 756 C C . ILE A 1 95 ? 4.539 6.026 13.396 1.00 91.44 95 ILE A C 1
ATOM 758 O O . ILE A 1 95 ? 3.331 5.911 13.612 1.00 91.44 95 ILE A O 1
ATOM 762 N N . ARG A 1 96 ? 5.319 6.809 14.150 1.00 91.94 96 ARG A N 1
ATOM 763 C CA . ARG A 1 96 ? 4.825 7.538 15.329 1.00 91.94 96 ARG A CA 1
ATOM 764 C C . ARG A 1 96 ? 3.716 8.539 14.995 1.00 91.94 96 ARG A C 1
ATOM 766 O O . ARG A 1 96 ? 2.865 8.798 15.841 1.00 91.94 96 ARG A O 1
ATOM 773 N N . LEU A 1 97 ? 3.721 9.116 13.792 1.00 91.19 97 LEU A N 1
ATOM 774 C CA . LEU A 1 97 ? 2.689 10.052 13.344 1.00 91.19 97 LEU A CA 1
ATOM 775 C C . LEU A 1 97 ? 1.388 9.309 13.038 1.00 91.19 97 LEU A C 1
ATOM 777 O O . LEU A 1 97 ? 0.350 9.678 13.587 1.00 91.19 97 LEU A O 1
ATOM 781 N N . TYR A 1 98 ? 1.465 8.212 12.280 1.00 90.06 98 TYR A N 1
ATOM 782 C CA . TYR A 1 98 ? 0.300 7.383 11.952 1.00 90.06 98 TYR A CA 1
ATOM 783 C C . TYR A 1 98 ? -0.366 6.816 13.218 1.00 90.06 98 TYR A C 1
ATOM 785 O O . TYR A 1 98 ? -1.592 6.755 13.334 1.00 90.06 98 TYR A O 1
ATOM 793 N N . GLN A 1 99 ? 0.437 6.471 14.228 1.00 88.00 99 GLN A N 1
ATOM 794 C CA . GLN A 1 99 ? -0.040 5.935 15.503 1.00 88.00 99 GLN A CA 1
ATOM 795 C C . GLN A 1 99 ? -0.771 6.954 16.392 1.00 88.00 99 GLN A C 1
ATOM 797 O O . GLN A 1 99 ? -1.464 6.540 17.324 1.00 88.00 99 GLN A O 1
ATOM 802 N N . LYS A 1 100 ? -0.707 8.268 16.118 1.00 90.19 100 LYS A N 1
ATOM 803 C CA . LYS A 1 100 ? -1.443 9.280 16.910 1.00 90.19 100 LYS A CA 1
ATOM 804 C C . LYS A 1 100 ? -2.951 9.040 16.899 1.00 90.19 100 LYS A C 1
ATOM 806 O O . LYS A 1 100 ? -3.620 9.276 17.903 1.00 90.19 100 LYS A O 1
ATOM 811 N N . ARG A 1 101 ? -3.481 8.517 15.788 1.00 86.88 101 ARG A N 1
ATOM 812 C CA . ARG A 1 101 ? -4.896 8.132 15.656 1.00 86.88 101 ARG A CA 1
ATOM 813 C C . ARG A 1 101 ? -5.206 6.733 16.204 1.00 86.88 101 ARG A C 1
ATOM 815 O O . ARG A 1 101 ? -6.348 6.293 16.118 1.00 86.88 101 ARG A O 1
ATOM 822 N N . LYS A 1 102 ? -4.205 6.062 16.788 1.00 88.19 102 LYS A N 1
ATOM 823 C CA . LYS A 1 102 ? -4.267 4.741 17.431 1.00 88.19 102 LYS A CA 1
ATOM 824 C C . LYS A 1 102 ? -4.994 3.678 16.590 1.00 88.19 102 LYS A C 1
ATOM 826 O O . LYS A 1 102 ? -5.920 3.041 17.100 1.00 88.19 102 LYS A O 1
ATOM 831 N N . PRO A 1 103 ? -4.623 3.486 15.310 1.00 91.00 103 PRO A N 1
ATOM 832 C CA . PRO A 1 103 ? -5.136 2.350 14.566 1.00 91.00 103 PRO A CA 1
ATOM 833 C C . PRO A 1 103 ? -4.666 1.049 15.239 1.00 91.00 103 PRO A C 1
ATOM 835 O O . PRO A 1 103 ? -3.550 0.974 15.749 1.00 91.00 103 PRO A O 1
ATOM 838 N N . GLY A 1 104 ? -5.531 0.035 15.263 1.00 92.19 104 GLY A N 1
ATOM 839 C CA . GLY A 1 104 ? -5.181 -1.291 15.780 1.00 92.19 104 GLY A CA 1
ATOM 840 C C . GLY A 1 104 ? -4.304 -2.084 14.811 1.00 92.19 104 GLY A C 1
ATOM 841 O O . GLY A 1 104 ? -3.629 -3.013 15.235 1.00 92.19 104 GLY A O 1
ATOM 842 N N . GLN A 1 105 ? -4.328 -1.712 13.529 1.00 94.81 105 GLN A N 1
ATOM 843 C CA . GLN A 1 105 ? -3.401 -2.177 12.501 1.00 94.81 105 GLN A CA 1
ATOM 844 C C . GLN A 1 105 ? -3.062 -1.031 11.554 1.00 94.81 105 GLN A C 1
ATOM 846 O O . GLN A 1 105 ? -3.927 -0.212 11.248 1.00 94.81 105 GLN A O 1
ATOM 851 N N . LEU A 1 106 ? -1.845 -1.008 11.036 1.00 95.75 106 LEU A N 1
ATOM 852 C CA . LEU A 1 106 ? -1.366 -0.041 10.065 1.00 95.75 106 LEU A CA 1
ATOM 853 C C . LEU A 1 106 ? -0.837 -0.767 8.829 1.00 95.75 106 LEU A C 1
ATOM 855 O O . LEU A 1 106 ? 0.106 -1.551 8.907 1.00 95.75 106 LEU A O 1
ATOM 859 N N . TRP A 1 107 ? -1.459 -0.528 7.681 1.00 96.75 107 TRP A N 1
ATOM 860 C CA . TRP A 1 107 ? -1.083 -1.138 6.412 1.00 96.75 107 TRP A CA 1
ATOM 861 C C . TRP A 1 107 ? -0.498 -0.081 5.477 1.00 96.75 107 TRP A C 1
ATOM 863 O O . TRP A 1 107 ? -0.959 1.060 5.450 1.00 96.75 107 TRP A O 1
ATOM 873 N N . LEU A 1 108 ? 0.495 -0.480 4.689 1.00 97.38 108 LEU A N 1
ATOM 874 C CA . LEU A 1 108 ? 1.110 0.347 3.656 1.00 97.38 108 LEU A CA 1
ATOM 875 C C . LEU A 1 108 ? 0.733 -0.183 2.273 1.00 97.38 108 LEU A C 1
ATOM 877 O O . LEU A 1 108 ? 0.893 -1.373 2.001 1.00 97.38 108 LEU A O 1
ATOM 881 N N . VAL A 1 109 ? 0.291 0.695 1.379 1.00 97.56 109 VAL A N 1
ATOM 882 C CA . VAL A 1 109 ? 0.044 0.376 -0.030 1.00 97.56 109 VAL A CA 1
ATOM 883 C C . VAL A 1 109 ? 1.012 1.181 -0.891 1.00 97.56 109 VAL A C 1
ATOM 885 O O . VAL A 1 109 ? 0.929 2.405 -0.979 1.00 97.56 109 VAL A O 1
ATOM 888 N N . VAL A 1 110 ? 1.940 0.480 -1.538 1.00 96.12 110 VAL A N 1
ATOM 889 C CA . VAL A 1 110 ? 2.906 1.055 -2.476 1.00 96.12 110 VAL A CA 1
ATOM 890 C C . VAL A 1 110 ? 2.328 0.978 -3.886 1.00 96.12 110 VAL A C 1
ATOM 892 O O . VAL A 1 110 ? 2.211 -0.096 -4.475 1.00 96.12 110 VAL A O 1
ATOM 895 N N . ILE A 1 111 ? 1.961 2.130 -4.425 1.00 94.44 111 ILE A N 1
ATOM 896 C CA . ILE A 1 111 ? 1.421 2.317 -5.765 1.00 94.44 111 ILE A CA 1
ATOM 897 C C . ILE A 1 111 ? 2.587 2.354 -6.749 1.00 94.44 111 ILE A C 1
ATOM 899 O O . ILE A 1 111 ? 3.464 3.213 -6.653 1.00 94.44 111 ILE A O 1
ATOM 903 N N . LEU A 1 112 ? 2.598 1.423 -7.696 1.00 90.44 112 LEU A N 1
ATOM 904 C CA . LEU A 1 112 ? 3.566 1.411 -8.784 1.00 90.44 112 LEU A CA 1
ATOM 905 C C . LEU A 1 112 ? 3.096 2.381 -9.863 1.00 90.44 112 LEU A C 1
ATOM 907 O O . LEU A 1 112 ? 2.075 2.148 -10.514 1.00 90.44 112 LEU A O 1
ATOM 911 N N . GLU A 1 113 ? 3.842 3.467 -10.035 1.00 78.75 113 GLU A N 1
ATOM 912 C CA . GLU A 1 113 ? 3.515 4.516 -10.992 1.00 78.75 113 GLU A CA 1
ATOM 913 C C . GLU A 1 113 ? 4.555 4.603 -12.107 1.00 78.75 113 GLU A C 1
ATOM 915 O O . GLU A 1 113 ? 5.751 4.363 -11.908 1.00 78.75 113 GLU A O 1
ATOM 920 N N . ASN A 1 114 ? 4.079 4.957 -13.297 1.00 69.44 114 ASN A N 1
ATOM 921 C CA . ASN A 1 114 ? 4.900 5.159 -14.475 1.00 69.44 114 ASN A CA 1
ATOM 922 C C . ASN A 1 114 ? 5.078 6.670 -14.665 1.00 69.44 114 ASN A C 1
ATOM 924 O O . ASN A 1 114 ? 4.123 7.358 -15.012 1.00 69.44 114 ASN A O 1
ATOM 928 N N . ALA A 1 115 ? 6.288 7.188 -14.436 1.00 55.72 115 ALA A N 1
ATOM 929 C CA . ALA A 1 115 ? 6.587 8.622 -14.552 1.00 55.72 115 ALA A CA 1
ATOM 930 C C . ALA A 1 115 ? 6.351 9.180 -15.972 1.00 55.72 115 ALA A C 1
ATOM 932 O O . ALA A 1 115 ? 6.099 10.367 -16.148 1.00 55.72 115 ALA A O 1
ATOM 933 N N . GLN A 1 116 ? 6.398 8.315 -16.987 1.00 54.66 116 GLN A N 1
ATOM 934 C CA . GLN A 1 116 ? 6.025 8.614 -18.366 1.00 54.66 116 GLN A CA 1
ATOM 935 C C . GLN A 1 116 ? 5.183 7.439 -18.873 1.00 54.66 116 GLN A C 1
ATOM 937 O O . GLN A 1 116 ? 5.496 6.290 -18.554 1.00 54.66 116 GLN A O 1
ATOM 942 N N . CYS A 1 117 ? 4.132 7.698 -19.660 1.00 52.12 117 CYS A N 1
ATOM 943 C CA . CYS A 1 117 ? 3.149 6.705 -20.140 1.00 52.12 117 CYS A CA 1
ATOM 944 C C . CYS A 1 117 ? 3.741 5.489 -20.900 1.00 52.12 117 CYS A C 1
ATOM 946 O O . CYS A 1 117 ? 2.999 4.613 -21.335 1.00 52.12 117 CYS A O 1
ATOM 948 N N . THR A 1 118 ? 5.061 5.428 -21.080 1.00 54.41 118 THR A N 1
ATOM 949 C CA . THR A 1 118 ? 5.811 4.400 -21.809 1.00 54.41 118 THR A CA 1
ATOM 950 C C . THR A 1 118 ? 6.630 3.463 -20.912 1.00 54.41 118 THR A C 1
ATOM 952 O O . THR A 1 118 ? 7.026 2.387 -21.366 1.00 54.41 118 THR A O 1
ATOM 955 N N . ALA A 1 119 ? 6.887 3.824 -19.650 1.00 61.53 119 ALA A N 1
ATOM 956 C CA . ALA A 1 119 ? 7.558 2.941 -18.700 1.00 61.53 119 ALA A CA 1
ATOM 957 C C . ALA A 1 119 ? 6.543 1.928 -18.161 1.00 61.53 119 ALA A C 1
ATOM 959 O O . ALA A 1 119 ? 5.456 2.312 -17.754 1.00 61.53 119 ALA A O 1
ATOM 960 N N . VAL A 1 120 ? 6.872 0.636 -18.154 1.00 69.12 120 VAL A N 1
ATOM 961 C CA . VAL A 1 120 ? 6.021 -0.403 -17.549 1.00 69.12 120 VAL A CA 1
ATOM 962 C C . VAL A 1 120 ? 6.846 -1.186 -16.544 1.00 69.12 120 VAL A C 1
ATOM 964 O O . VAL A 1 120 ? 7.920 -1.707 -16.872 1.00 69.12 120 VAL A O 1
ATOM 967 N N . TRP A 1 121 ? 6.331 -1.305 -15.323 1.00 78.44 121 TRP A N 1
ATOM 968 C CA . TRP A 1 121 ? 6.938 -2.140 -14.298 1.00 78.44 121 TRP A CA 1
ATOM 969 C C . TRP A 1 121 ? 6.884 -3.620 -14.682 1.00 78.44 121 TRP A C 1
ATOM 971 O O . TRP A 1 121 ? 5.825 -4.207 -14.902 1.00 78.44 121 TRP A O 1
ATOM 981 N N . THR A 1 122 ? 8.048 -4.263 -14.717 1.00 84.75 122 THR A N 1
ATOM 982 C CA . THR A 1 122 ? 8.145 -5.723 -14.743 1.00 84.75 122 THR A CA 1
ATOM 983 C C . THR A 1 122 ? 8.218 -6.231 -13.316 1.00 84.75 122 THR A C 1
ATOM 985 O O . THR A 1 122 ? 9.252 -6.116 -12.656 1.00 84.75 122 THR A O 1
ATOM 988 N N . ILE A 1 123 ? 7.104 -6.797 -12.859 1.00 87.12 123 ILE A N 1
ATOM 989 C CA . ILE A 1 123 ? 6.948 -7.373 -11.524 1.00 87.12 123 ILE A CA 1
ATOM 990 C C . ILE A 1 123 ? 7.382 -8.845 -11.566 1.00 87.12 123 ILE A C 1
ATOM 992 O O . ILE A 1 123 ? 6.801 -9.626 -12.329 1.00 87.12 123 ILE A O 1
ATOM 996 N N . PRO A 1 124 ? 8.392 -9.257 -10.781 1.00 88.44 124 PRO A N 1
ATOM 997 C CA . PRO A 1 124 ? 8.810 -10.655 -10.734 1.00 88.44 124 PRO A CA 1
ATOM 998 C C . PRO A 1 124 ? 7.717 -11.577 -10.179 1.00 88.44 124 PRO A C 1
ATOM 1000 O O . PRO A 1 124 ? 7.000 -11.228 -9.245 1.00 88.44 124 PRO A O 1
ATOM 1003 N N . LYS A 1 125 ? 7.601 -12.795 -10.724 1.00 89.19 125 LYS A N 1
ATOM 1004 C CA . LYS A 1 125 ? 6.563 -13.769 -10.321 1.00 89.19 125 LYS A CA 1
ATOM 1005 C C . LYS A 1 125 ? 6.633 -14.160 -8.840 1.00 89.19 125 LYS A C 1
ATOM 1007 O O . LYS A 1 125 ? 5.637 -14.581 -8.268 1.00 89.19 125 LYS A O 1
ATOM 1012 N N . ASN A 1 126 ? 7.810 -14.044 -8.231 1.00 90.00 126 ASN A N 1
ATOM 1013 C CA . ASN A 1 126 ? 8.063 -14.365 -6.831 1.00 90.00 126 ASN A CA 1
ATOM 1014 C C . ASN A 1 126 ? 7.932 -13.153 -5.892 1.00 90.00 126 ASN A C 1
ATOM 1016 O O . ASN A 1 126 ? 8.376 -13.252 -4.753 1.00 90.00 126 ASN A O 1
ATOM 1020 N N . VAL A 1 127 ? 7.350 -12.035 -6.344 1.00 91.31 127 VAL A N 1
ATOM 1021 C CA . VAL A 1 127 ? 7.243 -10.792 -5.558 1.00 91.31 127 VAL A CA 1
ATOM 1022 C C . VAL A 1 127 ? 6.581 -10.988 -4.191 1.00 91.31 127 VAL A C 1
ATOM 1024 O O . VAL A 1 127 ? 7.005 -10.396 -3.208 1.00 91.31 127 VAL A O 1
ATOM 1027 N N . THR A 1 128 ? 5.599 -11.885 -4.093 1.00 91.81 128 THR A N 1
ATOM 1028 C CA . THR A 1 128 ? 4.902 -12.190 -2.833 1.00 91.81 128 THR A CA 1
ATOM 1029 C C . THR A 1 128 ? 5.771 -12.939 -1.822 1.00 91.81 128 THR A C 1
ATOM 1031 O O . THR A 1 128 ? 5.434 -12.965 -0.645 1.00 91.81 128 THR A O 1
ATOM 1034 N N . LYS A 1 129 ? 6.880 -13.542 -2.270 1.00 91.69 129 LYS A N 1
ATOM 1035 C CA . LYS A 1 129 ? 7.831 -14.317 -1.456 1.00 91.69 129 LYS A CA 1
ATOM 1036 C C . LYS A 1 129 ? 9.113 -13.540 -1.150 1.00 91.69 129 LYS A C 1
ATOM 1038 O O . LYS A 1 129 ? 10.105 -14.140 -0.743 1.00 91.69 129 LYS A O 1
ATOM 1043 N N . TRP A 1 130 ? 9.153 -12.246 -1.452 1.00 91.12 130 TRP A N 1
ATOM 1044 C CA . TRP A 1 130 ? 10.338 -11.445 -1.181 1.00 91.12 130 TRP A CA 1
ATOM 1045 C C . TRP A 1 130 ? 10.553 -11.284 0.322 1.00 91.12 130 TRP A C 1
ATOM 1047 O O . TRP A 1 130 ? 9.588 -10.992 1.025 1.00 91.12 130 TRP A O 1
ATOM 1057 N N . PRO A 1 131 ? 11.799 -11.427 0.807 1.00 88.19 131 PRO A N 1
ATOM 1058 C CA . PRO A 1 131 ? 12.109 -11.151 2.196 1.00 88.19 131 PRO A CA 1
ATOM 1059 C C . PRO A 1 131 ? 12.080 -9.633 2.399 1.00 88.19 131 PRO A C 1
ATOM 1061 O O . PRO A 1 131 ? 13.023 -8.931 2.034 1.00 88.19 131 PRO A O 1
ATOM 1064 N N . ILE A 1 132 ? 10.961 -9.122 2.907 1.00 89.12 132 ILE A N 1
ATOM 1065 C CA . ILE A 1 132 ? 10.736 -7.694 3.131 1.00 89.12 132 ILE A CA 1
ATOM 1066 C C . ILE A 1 132 ? 10.559 -7.454 4.625 1.00 89.12 132 ILE A C 1
ATOM 1068 O O . ILE A 1 132 ? 9.728 -8.087 5.277 1.00 89.12 132 ILE A O 1
ATOM 1072 N N . HIS A 1 133 ? 11.306 -6.488 5.155 1.00 91.00 133 HIS A N 1
ATOM 1073 C CA . HIS A 1 133 ? 11.096 -6.004 6.510 1.00 91.00 133 HIS A CA 1
ATOM 1074 C C . HIS A 1 133 ? 10.022 -4.917 6.488 1.00 91.00 133 HIS A C 1
ATOM 1076 O O . HIS A 1 133 ? 10.219 -3.854 5.896 1.00 91.00 133 HIS A O 1
ATOM 1082 N N . LYS A 1 134 ? 8.889 -5.163 7.156 1.00 89.00 134 LYS A N 1
ATOM 1083 C CA . LYS A 1 134 ? 7.697 -4.308 7.067 1.00 89.00 134 LYS A CA 1
ATOM 1084 C C . LYS A 1 134 ? 7.802 -2.974 7.802 1.00 89.00 134 LYS A C 1
ATOM 1086 O O . LYS A 1 134 ? 6.852 -2.212 7.741 1.00 89.00 134 LYS A O 1
ATOM 1091 N N . GLY A 1 135 ? 8.888 -2.671 8.516 1.00 82.19 135 GLY A N 1
ATOM 1092 C CA . GLY A 1 135 ? 9.096 -1.334 9.093 1.00 82.19 135 GLY A CA 1
ATOM 1093 C C . GLY A 1 135 ? 7.929 -0.854 9.968 1.00 82.19 135 GLY A C 1
ATOM 1094 O O . GLY A 1 135 ? 7.469 0.276 9.824 1.00 82.19 135 GLY A O 1
ATOM 1095 N N . GLY A 1 136 ? 7.409 -1.708 10.852 1.00 89.81 136 GLY A N 1
ATOM 1096 C CA . GLY A 1 136 ? 6.311 -1.363 11.768 1.00 89.81 136 GLY A CA 1
ATOM 1097 C C . GLY A 1 136 ? 4.907 -1.334 11.149 1.00 89.81 136 GLY A C 1
ATOM 1098 O O . GLY A 1 136 ? 3.952 -1.043 11.865 1.00 89.81 136 GLY A O 1
ATOM 1099 N N . PHE A 1 137 ? 4.767 -1.637 9.857 1.00 94.75 137 PHE A N 1
ATOM 1100 C CA . PHE A 1 137 ? 3.477 -1.902 9.221 1.00 94.75 137 PHE A CA 1
ATOM 1101 C C . PHE A 1 137 ? 3.072 -3.368 9.434 1.00 94.75 137 PHE A C 1
ATOM 1103 O O . PHE A 1 137 ? 3.888 -4.274 9.281 1.00 94.75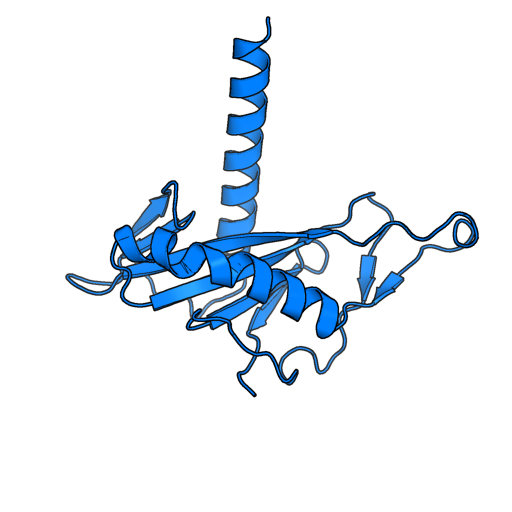 137 PHE A O 1
ATOM 1110 N N . ASP A 1 138 ? 1.800 -3.630 9.728 1.00 94.50 138 ASP A N 1
ATOM 1111 C CA . ASP A 1 138 ? 1.277 -4.995 9.877 1.00 94.50 138 ASP A CA 1
ATOM 1112 C C . ASP A 1 138 ? 1.217 -5.721 8.525 1.00 94.50 138 ASP A C 1
ATOM 1114 O O . ASP A 1 138 ? 1.492 -6.923 8.413 1.00 94.50 138 ASP A O 1
ATOM 1118 N N . LYS A 1 139 ? 0.863 -4.972 7.472 1.00 95.12 139 LYS A N 1
ATOM 1119 C CA . LYS A 1 139 ? 0.763 -5.461 6.093 1.00 95.12 139 LYS A CA 1
ATOM 1120 C C . LYS A 1 139 ? 1.333 -4.448 5.109 1.00 95.12 139 LYS A C 1
ATOM 1122 O O . LYS A 1 139 ? 1.138 -3.246 5.271 1.00 95.12 139 LYS A O 1
ATOM 1127 N N . VAL A 1 140 ? 1.985 -4.951 4.064 1.00 96.56 140 VAL A N 1
ATOM 1128 C CA . VAL A 1 140 ? 2.488 -4.139 2.953 1.00 96.56 140 VAL A CA 1
ATOM 1129 C C . VAL A 1 140 ? 1.975 -4.719 1.643 1.00 96.56 140 VAL A C 1
ATOM 1131 O O . VAL A 1 140 ? 2.057 -5.928 1.415 1.00 96.56 140 VAL A O 1
ATOM 1134 N N . PHE A 1 141 ? 1.456 -3.852 0.783 1.00 96.62 141 PHE A N 1
ATOM 1135 C CA . PHE A 1 141 ? 0.899 -4.211 -0.512 1.00 96.62 141 PHE A CA 1
ATOM 1136 C C . PHE A 1 141 ? 1.611 -3.474 -1.641 1.00 96.62 141 PHE A C 1
ATOM 1138 O O . PHE A 1 141 ? 2.010 -2.322 -1.481 1.00 96.62 141 PHE A O 1
ATOM 1145 N N . LEU A 1 142 ? 1.716 -4.121 -2.799 1.00 95.50 142 LEU A N 1
ATOM 1146 C CA . LEU A 1 142 ? 2.058 -3.473 -4.063 1.00 95.50 142 LEU A CA 1
ATOM 1147 C C . LEU A 1 142 ? 0.802 -3.366 -4.920 1.00 95.50 142 LEU A C 1
ATOM 1149 O O . LEU A 1 142 ? 0.186 -4.388 -5.231 1.00 95.50 142 LEU A O 1
ATOM 1153 N N . LEU A 1 143 ? 0.456 -2.150 -5.331 1.00 95.50 143 LEU A N 1
ATOM 1154 C CA . LEU A 1 143 ? -0.659 -1.871 -6.225 1.00 95.50 143 LEU A CA 1
ATOM 1155 C C . LEU A 1 143 ? -0.129 -1.482 -7.607 1.00 95.50 143 LEU A C 1
ATOM 1157 O O . LEU A 1 143 ? 0.395 -0.390 -7.803 1.00 95.50 143 LEU A O 1
ATOM 1161 N N . ASP A 1 144 ? -0.288 -2.380 -8.572 1.00 91.75 144 ASP A N 1
ATOM 1162 C CA . ASP A 1 144 ? 0.014 -2.137 -9.979 1.00 91.75 144 ASP A CA 1
ATOM 1163 C C . ASP A 1 144 ? -1.248 -1.638 -10.687 1.00 91.75 144 ASP A C 1
ATOM 1165 O O . ASP A 1 144 ? -2.111 -2.432 -11.080 1.00 91.75 144 ASP A O 1
ATOM 1169 N N . LEU A 1 145 ? -1.367 -0.314 -10.828 1.00 88.00 145 LEU A N 1
ATOM 1170 C CA . LEU A 1 145 ? -2.525 0.311 -11.470 1.00 88.00 145 LEU A CA 1
ATOM 1171 C C . LEU A 1 145 ? -2.622 -0.061 -12.954 1.00 88.00 145 LEU A C 1
ATOM 1173 O O . LEU A 1 145 ? -3.721 -0.326 -13.442 1.00 88.00 145 LEU A O 1
ATOM 1177 N N . HIS A 1 146 ? -1.484 -0.144 -13.650 1.00 84.00 146 HIS A N 1
ATOM 1178 C CA . HIS A 1 146 ? -1.432 -0.469 -15.076 1.00 84.00 146 HIS A CA 1
ATOM 1179 C C . HIS A 1 146 ? -1.776 -1.939 -15.329 1.00 84.00 146 HIS A C 1
ATOM 1181 O O . HIS A 1 146 ? -2.619 -2.260 -16.162 1.00 84.00 146 HIS A O 1
ATOM 1187 N N . GLY A 1 147 ? -1.141 -2.854 -14.594 1.00 85.81 147 GLY A N 1
ATOM 1188 C CA . GLY A 1 147 ? -1.410 -4.284 -14.715 1.00 85.81 147 GLY A CA 1
ATOM 1189 C C . GLY A 1 147 ? -2.693 -4.739 -14.024 1.00 85.81 147 GLY A C 1
ATOM 1190 O O . GLY A 1 147 ? -3.026 -5.914 -14.133 1.00 85.81 147 GLY A O 1
ATOM 1191 N N . ASN A 1 148 ? -3.398 -3.844 -13.324 1.00 90.12 148 ASN A N 1
ATOM 1192 C CA . ASN A 1 148 ? -4.608 -4.134 -12.558 1.00 90.12 148 ASN A CA 1
ATOM 1193 C C . ASN A 1 148 ? -4.428 -5.272 -11.533 1.00 90.12 148 ASN A C 1
ATOM 1195 O O . ASN A 1 148 ? -5.213 -6.220 -11.490 1.00 90.12 148 ASN A O 1
ATOM 1199 N N . ARG A 1 149 ? -3.356 -5.217 -10.738 1.00 92.94 149 ARG A N 1
ATOM 1200 C CA . ARG A 1 149 ? -3.009 -6.281 -9.781 1.00 92.94 149 ARG A CA 1
ATOM 1201 C C . ARG A 1 149 ? -2.642 -5.705 -8.426 1.00 92.94 149 ARG A C 1
ATOM 1203 O O . ARG A 1 149 ? -2.047 -4.635 -8.338 1.00 92.94 149 ARG A O 1
ATOM 1210 N N . CYS A 1 150 ? -2.954 -6.460 -7.382 1.00 94.81 150 CYS A N 1
ATOM 1211 C CA . CYS A 1 150 ? -2.534 -6.175 -6.021 1.00 94.81 150 CYS A CA 1
ATOM 1212 C C . CYS A 1 150 ? -1.775 -7.383 -5.467 1.00 94.81 150 CYS A C 1
ATOM 1214 O O . CYS A 1 150 ? -2.229 -8.519 -5.601 1.00 94.81 150 CYS A O 1
ATOM 1216 N N . PHE A 1 151 ? -0.624 -7.143 -4.845 1.00 94.62 151 PHE A N 1
ATOM 1217 C CA . PHE A 1 151 ? 0.203 -8.183 -4.240 1.00 94.62 151 PHE A CA 1
ATOM 1218 C C . PHE A 1 151 ? 0.375 -7.893 -2.754 1.00 94.62 151 PHE A C 1
ATOM 1220 O O . PHE A 1 151 ? 0.857 -6.823 -2.398 1.00 94.62 151 PHE A O 1
ATOM 1227 N N . SER A 1 152 ? 0.021 -8.846 -1.891 1.00 94.12 152 SER A N 1
ATOM 1228 C CA . SER A 1 152 ? 0.425 -8.808 -0.483 1.00 94.12 152 SER A CA 1
ATOM 1229 C C . SER A 1 152 ? 1.864 -9.301 -0.378 1.00 94.12 152 SER A C 1
ATOM 1231 O O . SER A 1 152 ? 2.179 -10.389 -0.866 1.00 94.12 152 SER A O 1
ATOM 1233 N N . LEU A 1 153 ? 2.727 -8.518 0.260 1.00 91.88 153 LEU A N 1
ATOM 1234 C CA . LEU A 1 153 ? 4.100 -8.923 0.539 1.00 91.88 153 LEU A CA 1
ATOM 1235 C C . LEU A 1 153 ? 4.135 -9.724 1.842 1.00 91.88 153 LEU A C 1
ATOM 1237 O O . LEU A 1 153 ? 3.544 -9.314 2.847 1.00 91.88 153 LEU A O 1
ATOM 1241 N N . ALA A 1 154 ? 4.777 -10.891 1.801 1.00 78.25 154 ALA A N 1
ATOM 1242 C CA . ALA A 1 154 ? 5.004 -11.704 2.986 1.00 78.25 154 ALA A CA 1
ATOM 1243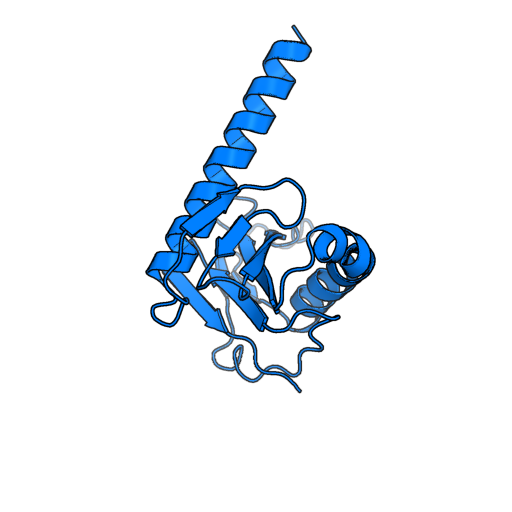 C C . ALA A 1 154 ? 6.120 -11.105 3.853 1.00 78.25 154 ALA A C 1
ATOM 1245 O O . ALA A 1 154 ? 6.963 -10.346 3.378 1.00 78.25 154 ALA A O 1
ATOM 1246 N N . GLU A 1 155 ? 6.094 -11.448 5.137 1.00 70.12 155 GLU A N 1
ATOM 1247 C CA . GLU A 1 155 ? 7.209 -11.174 6.041 1.00 70.12 155 GLU A CA 1
ATOM 1248 C C . GLU A 1 155 ? 8.323 -12.196 5.811 1.00 70.12 155 GLU A C 1
ATOM 1250 O O . GLU A 1 155 ? 8.031 -13.345 5.463 1.00 70.12 155 GLU A O 1
ATOM 1255 N N . ALA A 1 156 ? 9.569 -11.746 5.966 1.00 55.88 156 ALA A N 1
ATOM 1256 C CA . ALA A 1 156 ? 10.746 -12.610 6.002 1.00 55.88 156 ALA A CA 1
ATOM 1257 C C . ALA A 1 156 ? 10.849 -13.343 7.343 1.00 55.88 156 ALA A C 1
ATOM 1259 O O . ALA A 1 156 ? 10.578 -12.688 8.375 1.00 55.88 156 ALA A O 1
#

Sequence (156 aa):
MAIIYYSLLETQKHLEEKAAFDRFCALFPDLPKGKITQSESPDFMIKTGKKSVIGIELTRLFAEEPGIIAISHAKRHRLTVSAVQKVIEHKHEKIRLYQKRKPGQLWLVVILENAQCTAVWTIPKNVTKWPIHKGGFDKVFLLDLHGNRCFSLAEA